Protein AF-A0A7C7JYF6-F1 (afdb_monomer_lite)

Foldseek 3Di:
DLLVQLLVQLVDDPVVCVPDDPVVSVVSSVSSVVSVVVVVVVLQVQLVVQCVVPVDNVRSD

Radius of gyration: 16.4 Å; chains: 1; bounding box: 34×16×43 Å

Secondary structure (DSSP, 8-state):
-HHHHHHHHTT--HHHHHHS-HHHHHHHHHHHHHHHHHHHHHHHHHHHHHHHHH--GGGG-

pLDDT: mean 91.75, std 5.2, range [74.62, 97.56]

Structure (mmCIF, N/CA/C/O backbone):
data_AF-A0A7C7JYF6-F1
#
_entry.id   AF-A0A7C7JYF6-F1
#
loop_
_atom_site.group_PDB
_atom_site.id
_atom_site.type_symbol
_atom_site.label_atom_id
_atom_site.label_alt_id
_atom_site.label_comp_id
_atom_site.label_asym_id
_atom_site.label_entity_id
_atom_site.label_seq_id
_atom_site.pdbx_PDB_ins_code
_atom_site.Cartn_x
_atom_site.Cartn_y
_atom_site.Cartn_z
_atom_site.occupancy
_atom_site.B_iso_or_equiv
_atom_site.auth_seq_id
_atom_site.auth_comp_id
_atom_site.auth_asym_id
_atom_site.auth_atom_id
_atom_site.pdbx_PDB_model_num
ATOM 1 N N . MET A 1 1 ? -12.479 8.064 8.688 1.00 75.31 1 MET A N 1
ATOM 2 C CA . MET A 1 1 ? -11.936 8.278 7.329 1.00 75.31 1 MET A CA 1
ATOM 3 C C . MET A 1 1 ? -10.717 7.387 7.099 1.00 75.31 1 MET A C 1
ATOM 5 O O . MET A 1 1 ? -10.893 6.320 6.532 1.00 75.31 1 MET A O 1
ATOM 9 N N . LEU A 1 2 ? -9.531 7.720 7.629 1.00 85.88 2 LEU A N 1
ATOM 10 C CA . LEU A 1 2 ? -8.291 6.968 7.353 1.00 85.88 2 LEU A CA 1
ATOM 11 C C . LEU A 1 2 ? -8.298 5.516 7.874 1.00 85.88 2 LEU A C 1
ATOM 13 O O . LEU A 1 2 ? -7.943 4.588 7.159 1.00 85.88 2 LEU A O 1
ATOM 17 N N . GLN A 1 3 ? -8.787 5.305 9.099 1.00 89.25 3 GLN A N 1
ATOM 18 C CA . GLN A 1 3 ? -8.910 3.960 9.673 1.00 89.25 3 GLN A CA 1
ATOM 19 C C . GLN A 1 3 ? -9.827 3.056 8.835 1.00 89.25 3 GLN A C 1
ATOM 21 O O . GLN A 1 3 ? -9.562 1.872 8.683 1.00 89.25 3 GLN A O 1
ATOM 26 N N . GLN A 1 4 ? -10.897 3.618 8.268 1.00 89.31 4 GLN A N 1
ATOM 27 C CA . GLN A 1 4 ? -11.853 2.868 7.457 1.00 89.31 4 GLN A CA 1
ATOM 28 C C . GLN A 1 4 ? -11.272 2.516 6.086 1.00 89.31 4 GLN A C 1
ATOM 30 O O . GLN A 1 4 ? -11.496 1.408 5.618 1.00 89.31 4 GLN A O 1
ATOM 35 N N . PHE A 1 5 ? -10.470 3.410 5.497 1.00 93.19 5 PHE A N 1
ATOM 36 C CA . PHE A 1 5 ? -9.687 3.114 4.297 1.00 93.19 5 PHE A CA 1
ATOM 37 C C . PHE A 1 5 ? -8.761 1.916 4.523 1.00 93.19 5 PHE A C 1
ATOM 39 O O . PHE A 1 5 ? -8.831 0.946 3.777 1.00 93.19 5 PHE A O 1
ATOM 46 N N . PHE A 1 6 ? -7.972 1.918 5.601 1.00 94.38 6 PHE A N 1
ATOM 47 C CA . PHE A 1 6 ? -7.110 0.773 5.884 1.00 94.38 6 PHE A CA 1
ATOM 48 C C . PHE A 1 6 ? -7.900 -0.493 6.234 1.00 94.38 6 PHE A C 1
ATOM 50 O O . PHE A 1 6 ? -7.540 -1.571 5.784 1.00 94.38 6 PHE A O 1
ATOM 57 N N . ILE A 1 7 ? -9.028 -0.402 6.941 1.00 94.00 7 ILE A N 1
ATOM 58 C CA . ILE A 1 7 ? -9.891 -1.578 7.151 1.00 94.00 7 ILE A CA 1
ATOM 59 C C . ILE A 1 7 ? -10.369 -2.160 5.808 1.00 94.00 7 ILE A C 1
ATOM 61 O O . ILE A 1 7 ? -10.336 -3.378 5.641 1.00 94.00 7 ILE A O 1
ATOM 65 N N . ILE A 1 8 ? -10.718 -1.323 4.826 1.00 94.25 8 ILE A N 1
ATOM 66 C CA . ILE A 1 8 ? -11.051 -1.784 3.467 1.00 94.25 8 ILE A CA 1
ATOM 67 C C . ILE A 1 8 ? -9.842 -2.471 2.818 1.00 94.25 8 ILE A C 1
ATOM 69 O O . ILE A 1 8 ? -9.981 -3.575 2.297 1.00 94.25 8 ILE A O 1
ATOM 73 N N . CYS A 1 9 ? -8.648 -1.877 2.909 1.00 94.06 9 CYS A N 1
ATOM 74 C CA . CYS A 1 9 ? -7.413 -2.480 2.394 1.00 94.06 9 CYS A CA 1
ATOM 75 C C . CYS A 1 9 ? -7.058 -3.819 3.064 1.00 94.06 9 CYS A C 1
ATOM 77 O O . CYS A 1 9 ? -6.361 -4.630 2.464 1.00 94.06 9 CYS A O 1
ATOM 79 N N . SER A 1 10 ? -7.532 -4.067 4.289 1.00 94.69 10 SER A N 1
ATOM 80 C CA . SER A 1 10 ? -7.330 -5.339 4.996 1.00 94.69 10 SER A CA 1
ATOM 81 C C . SER A 1 10 ? -8.246 -6.472 4.513 1.00 94.69 10 SER A C 1
ATOM 83 O O . SER A 1 10 ? -8.060 -7.613 4.927 1.00 94.69 10 SER A O 1
ATOM 85 N N . GLY A 1 11 ? -9.243 -6.174 3.668 1.00 93.31 11 GLY A N 1
ATOM 86 C CA . GLY A 1 11 ? -10.221 -7.155 3.183 1.00 93.31 11 GLY A CA 1
ATOM 87 C C . GLY A 1 11 ? -11.258 -7.588 4.228 1.00 93.31 11 GLY A C 1
ATOM 88 O O . GLY A 1 11 ? -11.979 -8.558 4.009 1.00 93.31 11 GLY A O 1
ATOM 89 N N . ALA A 1 12 ? -11.337 -6.896 5.367 1.00 91.94 12 ALA A N 1
ATOM 90 C CA . ALA A 1 12 ? -12.270 -7.215 6.440 1.00 91.94 12 ALA A CA 1
ATOM 91 C C . ALA A 1 12 ? -13.665 -6.613 6.202 1.00 91.94 12 ALA A C 1
ATOM 93 O O . ALA A 1 12 ? -13.802 -5.498 5.693 1.00 91.94 12 ALA A O 1
ATOM 94 N N . ASP A 1 13 ? -14.712 -7.321 6.636 1.00 92.94 13 ASP A N 1
ATOM 95 C CA . ASP A 1 13 ? -16.087 -6.823 6.549 1.00 92.94 13 ASP A CA 1
ATOM 96 C C . ASP A 1 13 ? -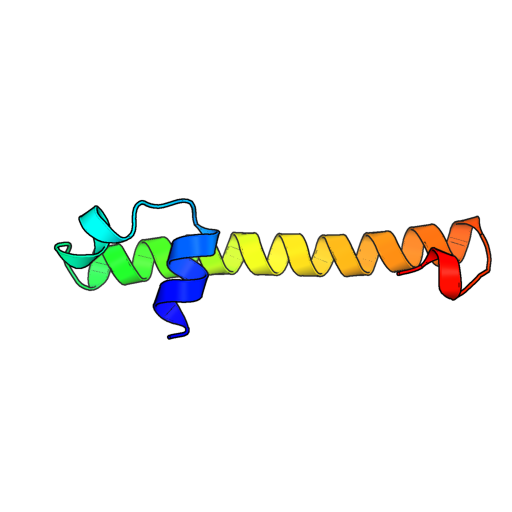16.309 -5.635 7.500 1.00 92.94 13 ASP A C 1
ATOM 98 O O . ASP A 1 13 ? -16.205 -5.739 8.727 1.00 92.94 13 ASP A O 1
ATOM 102 N N . ILE A 1 14 ? -16.644 -4.486 6.915 1.00 90.31 14 ILE A N 1
ATOM 103 C CA . ILE A 1 14 ? -16.776 -3.211 7.625 1.00 90.31 14 ILE A CA 1
ATOM 104 C C . ILE A 1 14 ? -17.984 -3.226 8.574 1.00 90.31 14 ILE A C 1
ATOM 106 O O . ILE A 1 14 ? -17.941 -2.578 9.622 1.00 90.31 14 ILE A O 1
ATOM 110 N N . ASN A 1 15 ? -19.058 -3.947 8.238 1.00 90.31 15 ASN A N 1
ATOM 111 C CA . ASN A 1 15 ? -20.289 -3.980 9.030 1.00 90.31 15 ASN A CA 1
ATOM 112 C C . ASN A 1 15 ? -20.093 -4.793 10.310 1.00 90.31 15 ASN A C 1
ATOM 114 O O . ASN A 1 15 ? -20.515 -4.360 11.385 1.00 90.31 15 ASN A O 1
ATOM 118 N N . ILE A 1 16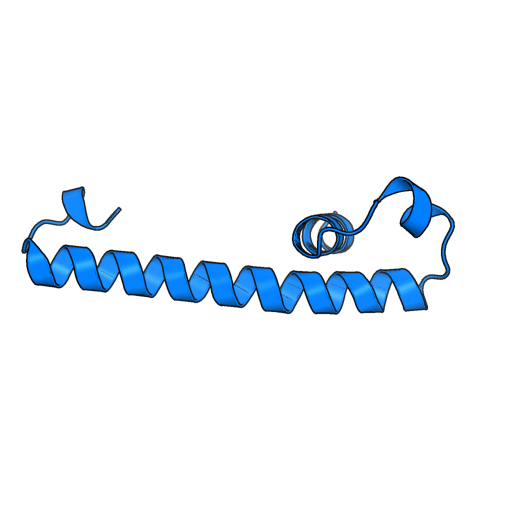 ? -19.385 -5.919 10.211 1.00 89.62 16 ILE A N 1
ATOM 119 C CA . ILE A 1 16 ? -18.986 -6.725 11.369 1.00 89.62 16 ILE A CA 1
ATOM 120 C C . ILE A 1 16 ? -18.027 -5.917 12.247 1.00 89.62 16 ILE A C 1
ATOM 122 O O . ILE A 1 16 ? -18.250 -5.774 13.453 1.00 89.62 16 ILE A O 1
ATOM 126 N N . LEU A 1 17 ? -16.998 -5.309 11.646 1.00 89.50 17 LEU A N 1
ATOM 127 C CA . LEU A 1 17 ? -16.011 -4.543 12.403 1.00 89.50 17 LEU A CA 1
ATOM 128 C C . LEU A 1 17 ? -16.592 -3.296 13.065 1.00 89.50 17 LEU A C 1
ATOM 130 O O . LEU A 1 17 ? -16.081 -2.876 14.099 1.00 89.50 17 LEU A O 1
ATOM 134 N N . LYS A 1 18 ? -17.654 -2.694 12.519 1.00 87.38 18 LYS A N 1
ATOM 135 C CA . LYS A 1 18 ? -18.291 -1.499 13.095 1.00 87.38 18 LYS A CA 1
ATOM 136 C C . LYS A 1 18 ? -18.829 -1.756 14.504 1.00 87.38 18 LYS A C 1
ATOM 138 O O 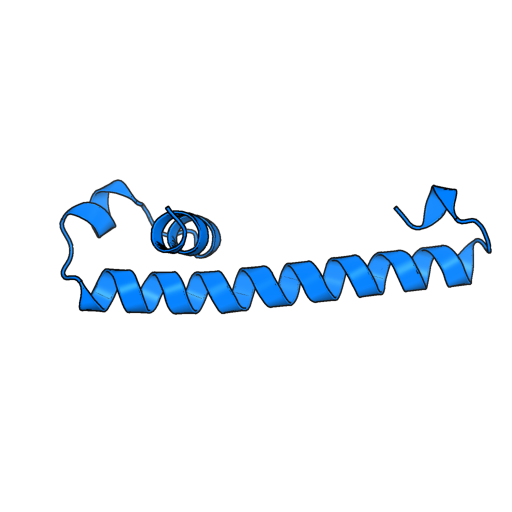. LYS A 1 18 ? -18.693 -0.870 15.353 1.00 87.38 18 LYS A O 1
ATOM 143 N N . ASN A 1 19 ? -19.344 -2.960 14.748 1.00 90.69 19 ASN A N 1
ATOM 144 C CA . ASN A 1 19 ? -19.857 -3.407 16.046 1.00 90.69 19 ASN A CA 1
ATOM 145 C C . ASN A 1 19 ? -18.760 -3.969 16.970 1.00 90.69 19 ASN A C 1
ATOM 147 O O . ASN A 1 19 ? -19.004 -4.181 18.154 1.00 90.69 19 ASN A O 1
ATOM 151 N N . ALA A 1 20 ? -17.550 -4.193 16.448 1.00 88.94 20 ALA A N 1
ATOM 152 C CA . ALA A 1 20 ? -16.417 -4.686 17.219 1.00 88.94 20 ALA A CA 1
ATOM 153 C C . ALA A 1 20 ? -15.758 -3.588 18.075 1.00 88.94 20 ALA A C 1
ATOM 155 O O . ALA A 1 20 ? -15.929 -2.379 17.859 1.00 88.94 20 ALA A O 1
ATOM 156 N N . SER A 1 21 ? -14.956 -4.035 19.043 1.00 91.81 21 SER A N 1
ATOM 157 C CA . SER A 1 21 ? -14.184 -3.165 19.928 1.00 91.81 21 SER A CA 1
ATOM 158 C C . SER A 1 21 ? -13.168 -2.318 19.152 1.00 91.81 21 SER A C 1
ATOM 160 O O . SER A 1 21 ? -12.687 -2.689 18.077 1.00 91.81 21 SER A O 1
ATOM 162 N N . SER A 1 22 ? -12.796 -1.166 19.714 1.00 88.94 22 SER A N 1
ATOM 163 C CA . SER A 1 22 ? -11.807 -0.267 19.101 1.00 88.94 22 SER A CA 1
ATOM 164 C C . SER A 1 22 ? -10.444 -0.934 18.883 1.00 88.94 22 SER A C 1
ATOM 166 O O . SER A 1 22 ? -9.745 -0.588 17.934 1.00 88.94 22 SER A O 1
ATOM 168 N N . SER A 1 23 ? -10.092 -1.918 19.718 1.00 91.06 23 SER A N 1
ATOM 169 C CA . SER A 1 23 ? -8.857 -2.698 19.583 1.00 91.06 23 SER A CA 1
ATOM 170 C C . SER A 1 23 ? -8.845 -3.531 18.297 1.00 91.06 23 SER A C 1
ATOM 172 O O . SER A 1 23 ? -7.893 -3.455 17.520 1.00 91.06 23 SER A O 1
ATOM 174 N N . GLU A 1 24 ? -9.939 -4.240 18.000 1.00 92.94 24 GLU A N 1
ATOM 175 C CA . GLU A 1 24 ? -10.056 -5.027 16.766 1.00 92.94 24 GLU A CA 1
ATOM 176 C C . GLU A 1 24 ? -10.010 -4.121 15.528 1.00 92.94 24 GLU A C 1
ATOM 178 O O . GLU A 1 24 ? -9.262 -4.391 14.589 1.00 92.94 24 GLU A O 1
ATOM 183 N N . LYS A 1 25 ? -10.705 -2.977 15.550 1.00 92.62 25 LYS A N 1
ATOM 184 C CA . LYS A 1 25 ? -10.634 -1.992 14.454 1.00 92.62 25 LYS A CA 1
ATOM 185 C C . LYS A 1 25 ? -9.210 -1.486 14.218 1.00 92.62 25 LYS A C 1
ATOM 187 O O . LYS A 1 25 ? -8.829 -1.250 13.074 1.00 92.62 25 LYS A O 1
ATOM 192 N N . ASN A 1 26 ? -8.422 -1.294 15.278 1.00 93.25 26 ASN A N 1
ATOM 193 C CA . ASN A 1 26 ? -7.030 -0.866 15.157 1.00 93.25 26 ASN A CA 1
ATOM 194 C C . ASN A 1 26 ? -6.129 -1.985 14.609 1.00 93.25 26 ASN A C 1
ATOM 196 O O . ASN A 1 26 ? -5.266 -1.716 13.778 1.00 93.25 26 ASN A O 1
ATOM 200 N N . LYS A 1 27 ? -6.378 -3.243 14.999 1.00 94.06 27 LYS A N 1
ATOM 201 C CA . LYS A 1 27 ? -5.672 -4.418 14.462 1.00 94.06 27 LYS A CA 1
ATOM 202 C C . LYS A 1 27 ? -5.845 -4.530 12.948 1.00 94.06 27 LYS A C 1
ATOM 204 O O . LYS A 1 27 ? -4.857 -4.597 12.222 1.00 94.06 27 LYS A O 1
ATOM 209 N N . TYR A 1 28 ? -7.087 -4.493 12.466 1.00 95.31 28 TYR A N 1
ATOM 210 C CA . TYR A 1 28 ? -7.373 -4.581 11.030 1.00 95.31 28 TYR A CA 1
ATOM 211 C C . TYR A 1 28 ? -6.920 -3.341 10.256 1.00 95.31 28 TYR A C 1
ATOM 213 O O . TYR A 1 28 ? -6.436 -3.474 9.137 1.00 95.31 28 TYR A O 1
ATOM 221 N N . ALA A 1 29 ? -6.981 -2.146 10.851 1.00 94.88 29 ALA A N 1
ATOM 222 C CA . ALA A 1 29 ? -6.368 -0.966 10.245 1.00 94.88 29 ALA A CA 1
ATOM 223 C C . ALA A 1 29 ? -4.841 -1.120 10.095 1.00 94.88 29 ALA A C 1
ATOM 225 O O . ALA A 1 29 ? -4.289 -0.724 9.074 1.00 94.88 29 ALA A O 1
ATOM 226 N N . GLY A 1 30 ? -4.163 -1.745 11.063 1.00 95.38 30 GLY A N 1
ATOM 227 C CA . GLY A 1 30 ? -2.737 -2.068 10.962 1.00 95.38 30 GLY A CA 1
ATOM 228 C C . GLY A 1 30 ? -2.429 -3.059 9.835 1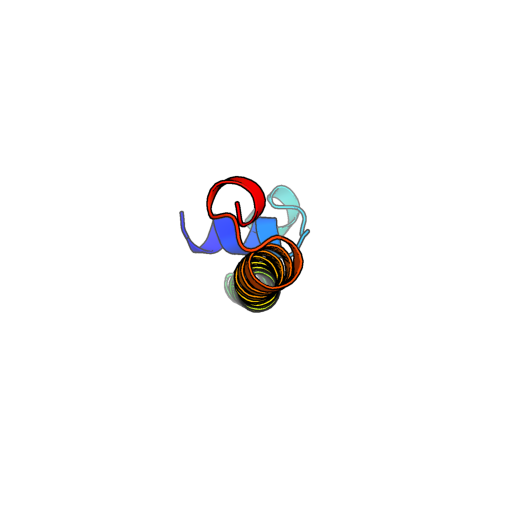.00 95.38 30 GLY A C 1
ATOM 229 O O . GLY A 1 30 ? -1.533 -2.808 9.033 1.00 95.38 30 GLY A O 1
ATOM 230 N N . ILE A 1 31 ? -3.211 -4.138 9.725 1.00 96.19 31 ILE A N 1
ATOM 231 C CA . ILE A 1 31 ? -3.095 -5.119 8.627 1.00 96.19 31 ILE A CA 1
ATOM 232 C C . ILE A 1 31 ? -3.314 -4.437 7.270 1.00 96.19 31 ILE A C 1
ATOM 234 O O . ILE A 1 31 ? -2.564 -4.648 6.324 1.00 96.19 31 ILE A O 1
ATOM 238 N N . GLY A 1 32 ? -4.324 -3.580 7.166 1.00 96.31 32 GLY A N 1
ATOM 239 C CA . GLY A 1 32 ? -4.594 -2.856 5.932 1.00 96.31 32 GLY A CA 1
ATOM 240 C C . GLY A 1 32 ? -3.510 -1.861 5.543 1.00 96.31 32 GLY A C 1
ATOM 241 O O . GLY A 1 32 ? -3.226 -1.697 4.358 1.00 96.31 32 GLY A O 1
ATOM 242 N N . ALA A 1 33 ? -2.881 -1.219 6.529 1.00 96.81 33 ALA A N 1
ATOM 243 C CA . ALA A 1 33 ? -1.773 -0.309 6.285 1.00 96.81 33 ALA A CA 1
ATOM 244 C C . ALA A 1 33 ? -0.567 -1.040 5.676 1.00 96.81 33 ALA A C 1
ATOM 246 O O . ALA A 1 33 ? -0.002 -0.551 4.699 1.00 96.81 33 ALA A O 1
ATOM 247 N N . THR A 1 34 ? -0.195 -2.220 6.188 1.00 97.06 34 THR A N 1
ATOM 248 C CA . THR A 1 34 ? 0.938 -2.981 5.631 1.00 97.06 34 THR A CA 1
ATOM 249 C C . THR A 1 34 ? 0.670 -3.418 4.194 1.00 97.06 34 THR A C 1
ATOM 251 O O . THR A 1 34 ? 1.516 -3.194 3.331 1.00 97.06 34 THR A O 1
ATOM 254 N N . VAL A 1 35 ? -0.527 -3.941 3.908 1.00 97.38 35 VAL A N 1
ATOM 255 C CA . VAL A 1 35 ? -0.933 -4.334 2.547 1.00 97.38 35 VAL A CA 1
ATOM 256 C C . VAL A 1 35 ? -0.889 -3.143 1.586 1.00 97.38 35 VAL A C 1
ATOM 258 O O . VAL A 1 35 ? -0.327 -3.252 0.495 1.00 97.38 35 VAL A O 1
ATOM 261 N N . PHE A 1 36 ? -1.426 -1.990 1.996 1.00 97.12 36 PHE A N 1
ATOM 262 C CA . PHE A 1 36 ? -1.420 -0.779 1.175 1.00 97.12 36 PHE A CA 1
ATOM 263 C C . PHE A 1 36 ? 0.002 -0.316 0.838 1.00 97.12 36 PHE A C 1
ATOM 265 O O . PHE A 1 36 ? 0.303 -0.059 -0.327 1.00 97.12 36 PHE A O 1
ATOM 272 N N . PHE A 1 37 ? 0.894 -0.238 1.830 1.00 97.06 37 PHE A N 1
ATOM 273 C CA . PHE A 1 37 ? 2.267 0.204 1.585 1.00 97.06 37 PHE A CA 1
ATOM 274 C C . PHE A 1 37 ? 3.067 -0.796 0.746 1.00 97.06 37 PHE A C 1
ATOM 276 O O . PHE A 1 37 ? 3.869 -0.374 -0.087 1.00 97.06 37 PHE A O 1
ATOM 283 N N . THR A 1 38 ? 2.822 -2.102 0.886 1.00 97.56 38 THR A N 1
ATOM 284 C CA . THR A 1 38 ? 3.407 -3.109 -0.011 1.00 97.56 38 THR A CA 1
ATOM 285 C C . THR A 1 38 ? 2.940 -2.911 -1.452 1.00 97.56 38 THR A C 1
ATOM 287 O O . THR A 1 38 ? 3.773 -2.901 -2.357 1.00 97.56 38 THR A O 1
ATOM 290 N N . ALA A 1 39 ? 1.640 -2.703 -1.677 1.00 96.56 39 ALA A N 1
ATOM 291 C CA . ALA A 1 39 ? 1.102 -2.448 -3.013 1.00 96.56 39 ALA A CA 1
ATOM 292 C C . ALA A 1 39 ? 1.644 -1.142 -3.618 1.00 96.56 39 ALA A C 1
ATOM 294 O O . ALA A 1 39 ? 2.010 -1.115 -4.791 1.00 96.56 39 ALA A O 1
ATOM 295 N N . LEU A 1 40 ? 1.764 -0.082 -2.813 1.00 97.06 40 LEU A N 1
ATOM 296 C CA . LEU A 1 40 ? 2.350 1.190 -3.237 1.00 97.06 40 LEU A CA 1
ATOM 297 C C . LEU A 1 40 ? 3.809 1.016 -3.676 1.00 97.06 40 LEU A C 1
ATOM 299 O O . LEU A 1 40 ? 4.198 1.489 -4.743 1.00 97.06 40 LEU A O 1
ATOM 303 N N . MET A 1 41 ? 4.609 0.313 -2.874 1.00 96.94 41 MET A N 1
ATOM 304 C CA . MET A 1 41 ? 6.009 0.049 -3.203 1.00 96.94 41 MET A CA 1
ATOM 305 C C . MET A 1 41 ? 6.131 -0.808 -4.469 1.00 96.94 41 MET A C 1
ATOM 307 O O . MET A 1 41 ? 6.971 -0.529 -5.324 1.00 96.94 41 MET A O 1
ATOM 311 N N . ALA A 1 42 ? 5.268 -1.817 -4.618 1.00 97.06 42 ALA A N 1
ATOM 312 C CA . ALA A 1 42 ? 5.218 -2.659 -5.808 1.00 97.06 42 ALA A CA 1
ATOM 313 C C . ALA A 1 42 ? 4.864 -1.855 -7.069 1.00 97.06 42 ALA A C 1
ATOM 315 O O . ALA A 1 42 ? 5.495 -2.062 -8.100 1.00 97.06 42 ALA A O 1
ATOM 316 N N . PHE A 1 43 ? 3.926 -0.907 -6.976 1.00 95.69 43 PHE A N 1
ATOM 317 C CA . PHE A 1 43 ? 3.545 -0.034 -8.089 1.00 95.69 43 PHE A CA 1
ATOM 318 C C . PHE A 1 43 ? 4.701 0.869 -8.549 1.00 95.69 43 PHE A C 1
ATOM 320 O O . PHE A 1 43 ? 4.977 0.990 -9.743 1.00 95.69 43 PHE A O 1
ATOM 327 N N . ILE A 1 44 ? 5.438 1.456 -7.601 1.00 95.50 44 ILE A N 1
ATOM 328 C CA . ILE A 1 44 ? 6.624 2.268 -7.914 1.00 95.50 44 ILE A CA 1
ATOM 329 C C . ILE A 1 44 ? 7.705 1.401 -8.576 1.00 95.50 44 ILE A C 1
ATOM 331 O O . ILE A 1 44 ? 8.290 1.794 -9.587 1.00 95.50 44 ILE A O 1
ATOM 335 N N . ALA A 1 45 ? 7.952 0.203 -8.037 1.00 96.38 45 ALA A N 1
ATOM 336 C CA . ALA A 1 45 ? 8.930 -0.727 -8.593 1.00 96.38 45 ALA A CA 1
ATOM 337 C C . ALA A 1 45 ? 8.545 -1.200 -10.005 1.00 96.38 45 ALA A C 1
ATOM 339 O O . ALA A 1 45 ? 9.414 -1.273 -10.876 1.00 96.38 45 ALA A O 1
ATOM 340 N N . SER A 1 46 ? 7.260 -1.473 -10.261 1.00 95.44 46 SER A N 1
ATOM 341 C CA . SER A 1 46 ? 6.789 -1.849 -11.596 1.00 95.44 46 SER A CA 1
ATOM 342 C C . SER A 1 46 ? 6.948 -0.714 -12.602 1.00 95.44 46 SER A C 1
ATOM 344 O O . SER A 1 46 ? 7.405 -0.969 -13.713 1.00 95.44 46 SER A O 1
ATOM 346 N N . GLY A 1 47 ? 6.655 0.532 -12.214 1.00 93.81 47 GLY A N 1
ATOM 347 C CA . GLY A 1 47 ? 6.857 1.687 -13.092 1.00 93.81 47 GLY A CA 1
ATOM 348 C C . GLY A 1 47 ? 8.326 1.867 -13.481 1.00 93.81 47 GLY A C 1
ATOM 349 O O . GLY A 1 47 ? 8.649 2.025 -14.657 1.00 93.81 47 GLY A O 1
ATOM 350 N N . TYR A 1 48 ? 9.243 1.734 -12.517 1.00 92.56 48 TYR A N 1
ATOM 351 C CA . TYR A 1 48 ? 10.683 1.790 -12.786 1.00 92.56 48 TYR A CA 1
ATOM 352 C C . TYR A 1 48 ? 11.172 0.640 -13.681 1.00 92.56 48 TYR A C 1
ATOM 354 O O . TYR A 1 48 ? 11.992 0.852 -14.579 1.00 92.56 48 TYR A O 1
ATOM 362 N N . ALA A 1 49 ? 10.658 -0.575 -13.475 1.00 93.50 49 ALA A N 1
ATOM 363 C CA . ALA A 1 49 ? 10.993 -1.721 -14.314 1.00 93.50 49 ALA A CA 1
ATOM 364 C C . ALA A 1 49 ? 10.527 -1.510 -15.764 1.00 93.50 49 ALA A C 1
ATOM 366 O O . ALA A 1 49 ? 11.308 -1.711 -16.692 1.00 93.50 49 ALA A O 1
ATOM 367 N N . LEU A 1 50 ? 9.291 -1.043 -15.964 1.00 92.62 50 LEU A N 1
ATOM 368 C CA . LEU A 1 50 ? 8.755 -0.746 -17.293 1.00 92.62 50 LEU A CA 1
ATOM 369 C C . LEU A 1 50 ? 9.512 0.400 -17.978 1.00 92.62 50 LEU A C 1
ATOM 371 O O . LEU A 1 50 ? 9.853 0.279 -19.154 1.00 92.62 50 LEU A O 1
ATOM 375 N N . TYR A 1 51 ? 9.851 1.466 -17.244 1.00 91.44 51 TYR A N 1
ATOM 376 C CA . TYR A 1 51 ? 10.707 2.539 -17.760 1.00 91.44 51 TYR A CA 1
ATOM 377 C C . TYR A 1 51 ? 12.056 1.995 -18.243 1.00 91.44 51 TYR A C 1
ATOM 379 O O . TYR A 1 51 ? 12.501 2.325 -19.334 1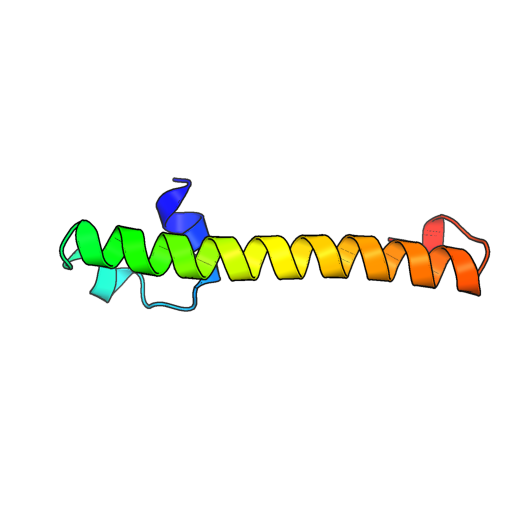.00 91.44 51 TYR A O 1
ATOM 387 N N . THR A 1 52 ? 12.681 1.113 -17.461 1.00 90.31 52 THR A N 1
ATOM 388 C CA . THR A 1 52 ? 14.000 0.551 -17.786 1.00 90.31 52 THR A CA 1
ATOM 389 C C . THR A 1 52 ? 13.961 -0.381 -19.003 1.00 90.31 52 THR A C 1
ATOM 391 O O . THR A 1 52 ? 14.932 -0.451 -19.749 1.00 90.31 52 THR A O 1
ATOM 394 N N . VAL A 1 53 ? 12.857 -1.101 -19.225 1.00 93.06 53 VAL A N 1
ATOM 395 C CA . VAL A 1 53 ? 12.714 -2.019 -20.371 1.00 93.06 53 VAL A CA 1
ATOM 396 C C . VAL A 1 53 ? 12.426 -1.273 -21.675 1.00 93.06 53 VAL A C 1
ATOM 398 O O . VAL A 1 53 ? 12.932 -1.669 -22.724 1.00 93.06 53 VAL A O 1
ATOM 401 N N . PHE A 1 54 ? 11.604 -0.225 -21.626 1.00 91.81 54 PHE A N 1
ATOM 402 C CA . PHE A 1 54 ? 11.091 0.441 -22.828 1.00 91.81 54 PHE A CA 1
ATOM 403 C C . PHE A 1 54 ? 11.691 1.828 -23.089 1.00 91.81 54 PHE A C 1
ATOM 405 O O . PHE A 1 54 ? 11.416 2.402 -24.142 1.00 91.81 54 PHE A O 1
ATOM 412 N N . ASP A 1 55 ? 12.475 2.364 -22.149 1.00 86.06 55 ASP A N 1
ATOM 413 C CA . ASP A 1 55 ? 13.094 3.700 -22.191 1.00 86.06 55 ASP A CA 1
ATOM 414 C C . ASP A 1 55 ? 12.083 4.814 -22.542 1.00 86.06 55 ASP A C 1
ATOM 416 O O . ASP A 1 55 ? 12.369 5.787 -23.241 1.00 86.06 55 ASP A O 1
ATOM 420 N N . ASN A 1 56 ? 10.832 4.630 -22.103 1.00 84.38 56 ASN A N 1
ATOM 421 C CA . ASN A 1 56 ? 9.712 5.499 -22.430 1.00 84.38 56 ASN A CA 1
ATOM 422 C C . ASN A 1 56 ? 8.887 5.802 -21.175 1.00 84.38 56 ASN A C 1
ATOM 424 O O . ASN A 1 56 ? 8.462 4.915 -20.430 1.00 84.38 56 ASN A O 1
ATOM 428 N N . LEU A 1 57 ? 8.644 7.094 -20.954 1.00 82.50 57 LEU A N 1
ATOM 429 C CA . LEU A 1 57 ? 7.911 7.599 -19.799 1.00 82.50 57 LEU A CA 1
ATOM 430 C C . LEU A 1 57 ? 6.434 7.176 -19.817 1.00 82.50 57 LEU A C 1
ATOM 432 O O . LEU A 1 57 ? 5.856 6.925 -18.766 1.00 82.50 57 LEU A O 1
ATOM 436 N N . PHE A 1 58 ? 5.828 7.065 -21.003 1.00 84.75 58 PHE A N 1
ATOM 437 C CA . PHE A 1 58 ? 4.414 6.698 -21.140 1.00 84.75 58 PHE A CA 1
ATOM 438 C C . PHE A 1 58 ? 4.142 5.229 -20.810 1.00 84.75 58 PHE A C 1
ATOM 440 O O . PHE A 1 58 ? 3.031 4.895 -20.420 1.00 84.75 58 PHE A O 1
ATOM 447 N N . THR A 1 59 ? 5.140 4.356 -20.951 1.00 81.38 59 THR A N 1
ATOM 448 C CA . THR A 1 59 ? 5.027 2.930 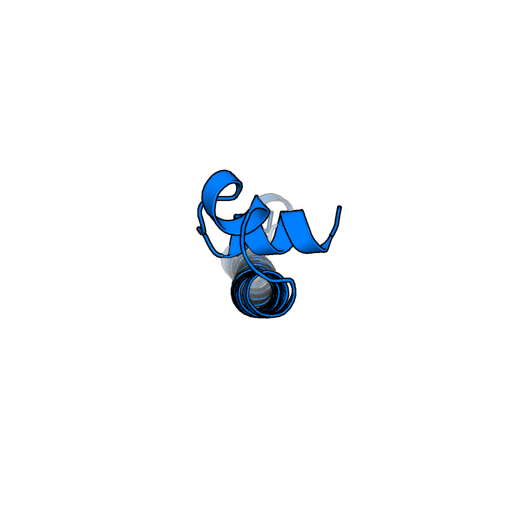-20.604 1.00 81.38 59 THR A CA 1
ATOM 449 C C . THR A 1 59 ? 5.282 2.650 -19.124 1.00 81.38 59 THR A C 1
ATOM 451 O O . THR A 1 59 ? 5.078 1.526 -18.685 1.00 81.38 59 THR A O 1
ATOM 454 N N . ALA A 1 60 ? 5.747 3.642 -18.361 1.00 78.38 60 ALA A N 1
ATOM 455 C CA . ALA A 1 60 ? 6.114 3.513 -16.951 1.00 78.38 60 ALA A CA 1
ATOM 456 C C . ALA A 1 60 ? 4.956 3.785 -15.966 1.00 78.38 60 ALA A C 1
ATOM 458 O O . ALA A 1 60 ? 5.174 3.749 -14.754 1.00 78.38 60 ALA A O 1
ATOM 459 N N . ILE A 1 61 ? 3.760 4.100 -16.478 1.00 74.62 61 ILE A N 1
ATOM 460 C CA . ILE A 1 61 ? 2.554 4.494 -15.726 1.00 74.62 61 ILE A CA 1
ATOM 461 C C . ILE A 1 61 ? 1.454 3.453 -15.907 1.00 74.62 61 ILE A C 1
ATOM 463 O O . ILE A 1 61 ? 1.256 3.005 -17.058 1.00 74.62 61 ILE A O 1
#

Sequence (61 aa):
MLQQFFIICSGADINILKNASSSEKNKYAGIGATVFFTALMAFIASGYALYTVFDNLFTAI